Protein AF-A0A3E2JPJ4-F1 (afdb_monomer_lite)

Secondary structure (DSSP, 8-state):
-HHHHHHHHHHHHHHHH-TT--HHHHHHHHHHHHHHT-GGGHHHHHHHHHHHHHHHHHHHHHHHH--HHHHHHHHHHHHHHHHHHHHT-

Foldseek 3Di:
DLVLLVVLLVVLVVCLVVLVDPVLVVSLVVLVVVLVVCVVCNVLSVQLSVLSVQLNVLSVVCVVPVDPSNVVSSVSNNVSSVVSSVVVD

pLDDT: mean 89.9, std 7.74, range [65.0, 97.0]

Radius of gyration: 12.36 Å; chains: 1; bounding box: 28×24×34 Å

Structure (mmCIF, N/CA/C/O backbone):
data_AF-A0A3E2JPJ4-F1
#
_entry.id   AF-A0A3E2JPJ4-F1
#
loop_
_atom_site.group_PDB
_atom_site.id
_atom_site.type_symbol
_atom_site.label_atom_id
_atom_site.label_alt_id
_atom_site.label_comp_id
_atom_site.label_asym_id
_atom_site.label_entity_id
_atom_site.label_seq_id
_atom_site.pdbx_PDB_ins_code
_atom_site.Cartn_x
_atom_site.Cartn_y
_atom_site.Cartn_z
_atom_site.occupancy
_atom_site.B_iso_or_equiv
_atom_site.auth_seq_id
_atom_site.auth_comp_id
_atom_site.auth_asym_id
_atom_site.auth_atom_id
_atom_site.pdbx_PDB_model_num
ATOM 1 N N . MET A 1 1 ? -12.496 5.101 4.392 1.00 89.25 1 MET A N 1
ATOM 2 C CA . MET A 1 1 ? -11.348 4.208 4.687 1.00 89.25 1 MET A CA 1
ATOM 3 C C . MET A 1 1 ? -11.413 2.910 3.898 1.00 89.25 1 MET A C 1
ATOM 5 O O . MET A 1 1 ? -10.508 2.671 3.119 1.00 89.25 1 MET A O 1
ATOM 9 N N . LYS A 1 2 ? -12.474 2.100 4.038 1.00 90.75 2 LYS A N 1
ATOM 10 C CA . LYS A 1 2 ? -12.650 0.890 3.216 1.00 90.75 2 LYS A CA 1
ATOM 11 C C . LYS A 1 2 ? -12.580 1.193 1.713 1.00 90.75 2 LYS A C 1
ATOM 13 O O . LYS A 1 2 ? -11.819 0.549 1.011 1.00 90.75 2 LYS A O 1
ATOM 18 N N . GLU A 1 3 ? -13.267 2.246 1.268 1.00 93.50 3 GLU A N 1
ATOM 19 C CA . GLU A 1 3 ? -13.214 2.729 -0.123 1.00 93.50 3 GLU A CA 1
ATOM 20 C C . GLU A 1 3 ? -11.801 3.132 -0.567 1.00 93.50 3 GLU A C 1
ATOM 22 O O . GLU A 1 3 ? -11.383 2.765 -1.655 1.00 93.50 3 GLU A O 1
ATOM 27 N N . LEU A 1 4 ? -11.034 3.816 0.291 1.00 93.94 4 LEU A N 1
ATOM 28 C CA . LEU A 1 4 ? -9.648 4.200 -0.004 1.00 93.94 4 LEU A CA 1
ATOM 29 C C . LEU A 1 4 ? -8.746 2.971 -0.180 1.00 93.94 4 LEU A C 1
ATOM 31 O O . LEU A 1 4 ? -7.938 2.922 -1.098 1.00 93.94 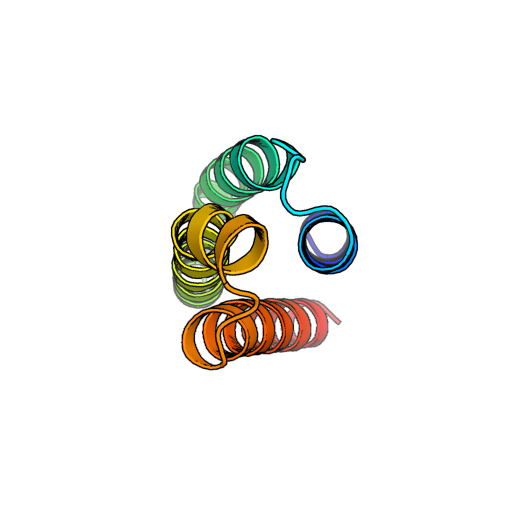4 LEU A O 1
ATOM 35 N N . LEU A 1 5 ? -8.894 1.966 0.686 1.00 95.19 5 LEU A N 1
ATOM 36 C CA . LEU A 1 5 ? -8.148 0.712 0.571 1.00 95.19 5 LEU A CA 1
ATOM 37 C C . LEU A 1 5 ? -8.561 -0.075 -0.679 1.00 95.19 5 LEU A C 1
ATOM 39 O O . LEU A 1 5 ? -7.723 -0.699 -1.318 1.00 95.19 5 LEU A O 1
ATOM 43 N N . GLN A 1 6 ? -9.838 -0.026 -1.049 1.00 95.44 6 GLN A N 1
ATOM 44 C CA . GLN A 1 6 ? -10.347 -0.683 -2.248 1.00 95.44 6 GLN A CA 1
ATOM 45 C C . GLN A 1 6 ? -9.819 -0.007 -3.519 1.00 95.44 6 GLN A C 1
ATOM 47 O O . GLN A 1 6 ? -9.297 -0.688 -4.395 1.00 95.44 6 GLN A O 1
ATOM 52 N N . GLN A 1 7 ? -9.800 1.325 -3.543 1.00 95.25 7 GLN A N 1
ATOM 53 C CA . GLN A 1 7 ? -9.145 2.098 -4.594 1.00 95.25 7 GLN A CA 1
ATOM 54 C C . GLN A 1 7 ? -7.638 1.799 -4.666 1.00 95.25 7 GLN A C 1
ATOM 56 O O . GLN A 1 7 ? -7.088 1.643 -5.754 1.00 95.25 7 GLN A O 1
ATOM 61 N N . ALA A 1 8 ? -6.963 1.681 -3.518 1.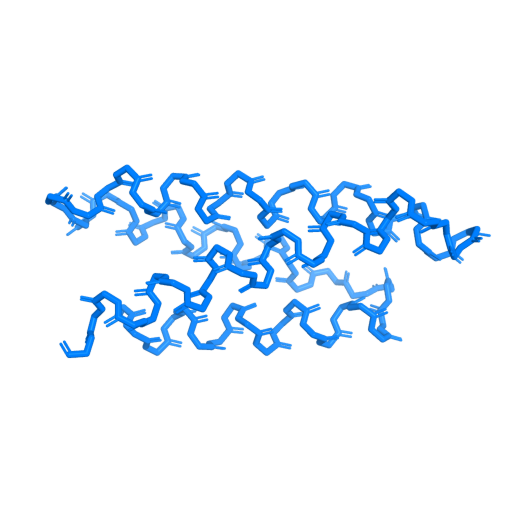00 94.94 8 ALA A N 1
ATOM 62 C CA . ALA A 1 8 ? -5.549 1.317 -3.462 1.00 94.94 8 ALA A CA 1
ATOM 63 C C . ALA A 1 8 ? -5.280 -0.065 -4.073 1.00 94.94 8 ALA A C 1
ATOM 65 O O . ALA A 1 8 ? -4.282 -0.252 -4.769 1.00 94.94 8 ALA A O 1
ATOM 66 N N . LYS A 1 9 ? -6.191 -1.017 -3.844 1.00 96.00 9 LYS A N 1
ATOM 67 C CA . LYS A 1 9 ? -6.152 -2.355 -4.436 1.00 96.00 9 LYS A CA 1
ATOM 68 C C . LYS A 1 9 ? -6.257 -2.292 -5.960 1.00 96.00 9 LYS A C 1
ATOM 70 O O . LYS A 1 9 ? -5.390 -2.827 -6.641 1.00 96.00 9 LYS A O 1
ATOM 75 N N . GLU A 1 10 ? -7.248 -1.568 -6.477 1.00 96.06 10 GLU A N 1
ATOM 76 C CA . GLU A 1 10 ? -7.461 -1.409 -7.921 1.00 96.06 10 GLU A CA 1
ATOM 77 C C . GLU A 1 10 ? -6.262 -0.737 -8.606 1.00 96.06 10 GLU A C 1
ATOM 79 O O . GLU A 1 10 ? -5.819 -1.183 -9.661 1.00 96.06 10 GLU A O 1
ATOM 84 N N . ILE A 1 11 ? -5.689 0.302 -7.986 1.00 95.00 11 ILE A N 1
ATOM 85 C CA . ILE A 1 11 ? -4.487 0.977 -8.497 1.00 95.00 11 ILE A CA 1
ATOM 86 C C . ILE A 1 11 ? -3.287 0.027 -8.509 1.00 95.00 11 ILE A C 1
ATOM 88 O O . ILE A 1 11 ? -2.503 0.045 -9.460 1.00 95.00 11 ILE A O 1
ATOM 92 N N . LEU A 1 12 ? -3.121 -0.794 -7.471 1.00 94.88 12 LEU A N 1
ATOM 93 C CA . LEU A 1 12 ? -2.034 -1.766 -7.391 1.00 94.88 12 LEU A CA 1
ATOM 94 C C . LEU A 1 12 ? -2.147 -2.831 -8.487 1.00 94.88 12 LEU A C 1
ATOM 96 O O . LEU A 1 12 ? -1.153 -3.105 -9.156 1.00 94.88 12 LEU A O 1
ATOM 100 N N . GLU A 1 13 ? -3.338 -3.399 -8.678 1.00 94.12 13 GLU A N 1
ATOM 101 C CA . GLU A 1 13 ? -3.615 -4.377 -9.736 1.00 94.12 13 GLU A CA 1
ATOM 102 C C . GLU A 1 13 ? -3.387 -3.754 -11.117 1.00 94.12 13 GLU A C 1
ATOM 104 O O . GLU A 1 13 ? -2.614 -4.281 -11.911 1.00 94.12 13 GLU A O 1
ATOM 109 N N . TYR A 1 14 ? -3.936 -2.562 -11.359 1.00 93.19 14 TYR A N 1
ATOM 110 C CA . TYR A 1 14 ? -3.710 -1.835 -12.606 1.00 93.19 14 TYR A CA 1
ATOM 111 C C . TYR A 1 14 ? -2.225 -1.559 -12.858 1.00 93.19 14 TYR A C 1
ATOM 113 O O . TYR A 1 14 ? -1.749 -1.707 -13.978 1.00 93.19 14 TYR A O 1
ATOM 121 N N . THR A 1 15 ? -1.467 -1.174 -11.831 1.00 91.69 15 THR A N 1
ATOM 122 C CA . THR A 1 15 ? -0.037 -0.870 -11.976 1.00 91.69 15 THR A CA 1
ATOM 123 C C . THR A 1 15 ? 0.803 -2.123 -12.218 1.00 91.69 15 THR A C 1
ATOM 125 O O . THR A 1 15 ? 1.849 -2.039 -12.857 1.00 91.69 15 THR A O 1
ATOM 128 N N . TYR A 1 16 ? 0.354 -3.285 -11.744 1.00 89.50 16 TYR A N 1
ATOM 129 C CA . TYR A 1 16 ? 0.996 -4.557 -12.059 1.00 89.50 16 TYR A CA 1
ATOM 130 C C . TYR A 1 16 ? 0.906 -4.871 -13.560 1.00 89.50 16 TYR A C 1
ATOM 132 O O . TYR A 1 16 ? 1.910 -5.230 -14.171 1.00 89.50 16 TYR A O 1
ATOM 140 N N . ASP A 1 17 ? -0.267 -4.662 -14.165 1.00 89.56 17 ASP A N 1
ATOM 141 C CA . ASP A 1 17 ? -0.476 -4.825 -15.611 1.00 89.56 17 ASP A CA 1
ATOM 142 C C . ASP A 1 17 ? 0.090 -3.651 -16.438 1.00 89.56 17 ASP A C 1
ATOM 144 O O . ASP A 1 17 ? 0.449 -3.808 -17.609 1.00 89.56 17 ASP A O 1
ATOM 148 N N . HIS A 1 18 ? 0.198 -2.466 -15.831 1.00 89.19 18 HIS A N 1
ATOM 149 C CA . HIS A 1 18 ? 0.648 -1.222 -16.457 1.00 89.19 18 HIS A CA 1
ATOM 150 C C . HIS A 1 18 ? 1.744 -0.527 -15.628 1.00 89.19 18 HIS A C 1
ATOM 152 O O . HIS A 1 18 ? 1.514 0.545 -15.051 1.00 89.19 18 HIS A O 1
ATOM 158 N N . PRO A 1 19 ? 2.975 -1.070 -15.608 1.00 84.88 19 PRO A N 1
ATOM 159 C CA . PRO A 1 19 ? 4.059 -0.578 -14.759 1.00 84.88 19 PRO A CA 1
ATOM 160 C C . PRO A 1 19 ? 4.602 0.800 -15.163 1.00 84.88 19 PRO A C 1
ATOM 162 O O . PRO A 1 19 ? 5.440 1.354 -14.461 1.00 84.88 19 PRO A O 1
ATOM 165 N N . SER A 1 20 ? 4.098 1.429 -16.224 1.00 83.38 20 SER A N 1
ATOM 166 C CA . SER A 1 20 ? 4.393 2.834 -16.541 1.00 83.38 20 SER A CA 1
ATOM 167 C C . SER A 1 20 ? 3.464 3.843 -15.835 1.00 83.38 20 SER A C 1
ATOM 169 O O . SER A 1 20 ? 3.645 5.051 -16.000 1.00 83.38 20 SER A O 1
ATOM 171 N N . SER A 1 21 ? 2.454 3.387 -15.081 1.00 85.38 21 SER A N 1
ATOM 172 C CA . SER A 1 21 ? 1.543 4.269 -14.333 1.00 85.38 21 SER A CA 1
ATOM 173 C C . SER A 1 21 ? 2.258 5.009 -13.190 1.00 85.38 21 SER A C 1
ATOM 175 O O . SER A 1 21 ? 3.179 4.490 -12.579 1.00 85.38 21 SER A O 1
ATOM 177 N N . ASN A 1 22 ? 1.825 6.220 -12.838 1.00 83.69 22 ASN A N 1
ATOM 178 C CA . ASN A 1 22 ? 2.308 6.921 -11.636 1.00 83.69 22 ASN A CA 1
ATOM 179 C C . ASN A 1 22 ? 1.266 6.935 -10.503 1.00 83.69 22 ASN A C 1
ATOM 181 O O . ASN A 1 22 ? 1.412 7.674 -9.528 1.00 83.69 22 ASN A O 1
ATOM 185 N N . ASP A 1 23 ? 0.208 6.131 -10.618 1.00 89.25 23 ASP A N 1
ATOM 186 C CA . ASP A 1 23 ? -0.950 6.198 -9.724 1.00 89.25 23 ASP A CA 1
ATOM 187 C C . ASP A 1 23 ? -0.646 5.670 -8.312 1.00 89.25 23 ASP A C 1
ATOM 189 O O . ASP A 1 23 ? -1.212 6.170 -7.337 1.00 89.25 23 ASP A O 1
ATOM 193 N N . LEU A 1 24 ? 0.320 4.748 -8.166 1.00 90.88 24 LEU A N 1
ATOM 194 C CA . LEU A 1 24 ? 0.780 4.273 -6.853 1.00 90.88 24 LEU A CA 1
ATOM 195 C C . LEU A 1 24 ? 1.320 5.404 -5.970 1.00 90.88 24 LEU A C 1
ATOM 197 O O . LEU A 1 24 ? 1.106 5.377 -4.762 1.00 90.88 24 LEU A O 1
ATOM 201 N N . ALA A 1 25 ? 1.973 6.418 -6.551 1.00 92.06 25 ALA A N 1
ATOM 202 C CA . ALA A 1 25 ? 2.495 7.550 -5.783 1.00 92.06 25 ALA A CA 1
ATOM 203 C C . ALA A 1 25 ? 1.361 8.323 -5.093 1.00 92.06 25 ALA A C 1
ATOM 205 O O . ALA A 1 25 ? 1.397 8.534 -3.884 1.00 92.06 25 ALA A O 1
ATOM 206 N N . ARG A 1 26 ? 0.309 8.649 -5.853 1.00 91.62 26 ARG A N 1
ATOM 207 C CA . ARG A 1 26 ? -0.879 9.341 -5.333 1.00 91.62 26 ARG A CA 1
ATOM 208 C C . ARG A 1 26 ? -1.630 8.494 -4.313 1.00 91.62 26 ARG A C 1
ATOM 210 O O . ARG A 1 26 ? -2.153 9.016 -3.333 1.00 91.62 26 ARG A O 1
ATOM 217 N N . CYS A 1 27 ? -1.676 7.183 -4.538 1.00 93.62 27 CYS A N 1
ATOM 218 C CA . CYS A 1 27 ? -2.275 6.254 -3.594 1.00 93.62 27 CYS A CA 1
ATOM 219 C C . CYS A 1 27 ? -1.542 6.258 -2.244 1.00 93.62 27 CYS A C 1
ATOM 221 O O . CYS A 1 27 ? -2.191 6.243 -1.200 1.00 93.62 27 CYS A O 1
ATOM 223 N N . ILE A 1 28 ? -0.206 6.283 -2.255 1.00 95.31 28 ILE A N 1
ATOM 224 C CA . ILE A 1 28 ? 0.609 6.335 -1.035 1.00 95.31 28 ILE A CA 1
ATOM 225 C C . ILE A 1 28 ? 0.337 7.630 -0.264 1.00 95.31 28 ILE A C 1
ATOM 227 O O . ILE A 1 28 ? 0.125 7.568 0.944 1.00 95.31 28 ILE A O 1
ATOM 231 N N . GLU A 1 29 ? 0.273 8.776 -0.948 1.00 95.31 29 GLU A N 1
ATOM 232 C CA . GLU A 1 29 ? -0.049 10.065 -0.315 1.00 95.31 29 GLU A CA 1
ATOM 233 C C . GLU A 1 29 ? -1.422 10.030 0.377 1.00 95.31 29 GLU A C 1
ATOM 235 O O . GLU A 1 29 ? -1.530 10.342 1.563 1.00 95.31 29 GLU A O 1
ATOM 240 N N . ALA A 1 30 ? -2.455 9.535 -0.310 1.00 94.56 30 ALA A N 1
ATOM 241 C CA . ALA A 1 30 ? -3.795 9.432 0.267 1.00 94.56 30 ALA A CA 1
ATOM 242 C C . ALA A 1 30 ? -3.856 8.479 1.479 1.00 94.56 30 ALA A C 1
ATOM 244 O O . ALA A 1 30 ? -4.590 8.728 2.440 1.00 94.56 30 ALA A O 1
ATOM 245 N N . LEU A 1 31 ? -3.085 7.385 1.464 1.00 94.56 31 LEU A N 1
ATOM 246 C CA . LEU A 1 31 ? -2.974 6.462 2.597 1.00 94.56 31 LEU A CA 1
ATOM 247 C C . LEU A 1 31 ? -2.220 7.088 3.783 1.00 94.56 31 LEU A C 1
ATOM 249 O O . LEU A 1 31 ? -2.605 6.850 4.930 1.00 94.56 31 LEU A O 1
ATOM 253 N N . GLU A 1 32 ? -1.185 7.894 3.528 1.00 95.31 32 GLU A N 1
ATOM 254 C CA . GLU A 1 32 ? -0.449 8.647 4.553 1.00 95.31 32 GLU A CA 1
ATOM 255 C C . GLU A 1 32 ? -1.351 9.668 5.259 1.00 95.31 32 GLU A C 1
ATOM 257 O O . GLU A 1 32 ? -1.359 9.713 6.490 1.00 95.31 32 GLU A O 1
ATOM 262 N N . GLU A 1 33 ? -2.174 10.412 4.514 1.00 94.25 33 GLU A N 1
ATOM 263 C CA . GLU A 1 33 ? -3.173 11.324 5.092 1.00 94.25 33 GLU A CA 1
ATOM 264 C C . GLU A 1 33 ? -4.202 10.557 5.939 1.00 94.25 33 GLU A C 1
ATOM 266 O O . GLU A 1 33 ? -4.526 10.917 7.075 1.00 94.25 33 GLU A O 1
ATOM 271 N N . ALA A 1 34 ? -4.696 9.433 5.418 1.00 91.50 34 ALA A N 1
ATOM 272 C CA . ALA A 1 34 ? -5.692 8.622 6.105 1.00 91.50 34 ALA A CA 1
ATOM 273 C C . ALA A 1 34 ? -5.143 7.973 7.392 1.00 91.50 34 ALA A C 1
ATOM 275 O O . ALA A 1 34 ? -5.877 7.834 8.378 1.00 91.50 34 ALA A O 1
ATOM 276 N N . LYS A 1 35 ? -3.850 7.622 7.422 1.00 93.56 35 LYS A N 1
ATOM 277 C CA . LYS A 1 35 ? -3.147 7.067 8.592 1.00 93.56 35 LYS A CA 1
ATOM 278 C C . LYS A 1 35 ? -3.229 7.987 9.812 1.00 93.56 35 LYS A C 1
ATOM 280 O O . LYS A 1 35 ? -3.353 7.480 10.929 1.00 93.56 35 LYS A O 1
ATOM 285 N N . GLU A 1 36 ? -3.209 9.309 9.634 1.00 90.25 36 GLU A N 1
ATOM 286 C CA . GLU A 1 36 ? -3.282 10.267 10.751 1.00 90.25 36 GLU A CA 1
ATOM 287 C C . GLU A 1 36 ? -4.599 10.165 11.536 1.00 90.25 36 GLU A C 1
ATOM 289 O O . GLU A 1 36 ? -4.639 10.416 12.740 1.00 90.25 36 GLU A O 1
ATOM 294 N N . THR A 1 37 ? -5.667 9.709 10.878 1.00 88.38 37 THR A N 1
ATOM 295 C CA . THR A 1 37 ? -7.010 9.574 11.467 1.00 88.38 37 THR A CA 1
ATOM 296 C C . THR A 1 37 ? -7.382 8.127 11.816 1.00 88.38 37 THR A C 1
ATOM 298 O O . THR A 1 37 ? -8.485 7.858 12.291 1.00 88.38 37 THR A O 1
ATOM 301 N N . ALA A 1 38 ? -6.463 7.174 11.627 1.00 86.56 38 ALA A N 1
ATOM 302 C CA . ALA A 1 38 ? -6.740 5.740 11.716 1.00 86.56 38 ALA A CA 1
ATOM 303 C C . ALA A 1 38 ? -6.864 5.170 13.141 1.00 86.56 38 ALA A C 1
ATOM 305 O O . ALA A 1 38 ? -7.299 4.026 13.309 1.00 86.56 38 ALA A O 1
ATOM 306 N N . GLY A 1 39 ? -6.477 5.930 14.170 1.00 90.31 39 GLY A N 1
ATOM 307 C CA . GLY A 1 39 ? -6.563 5.507 15.571 1.00 90.31 39 GLY A CA 1
ATOM 308 C C . GLY A 1 39 ? -5.860 4.168 15.829 1.00 90.31 39 GLY A C 1
ATOM 309 O O . GLY A 1 39 ? -4.682 4.003 15.523 1.00 90.31 39 GLY A O 1
ATOM 310 N N . THR A 1 40 ? -6.592 3.1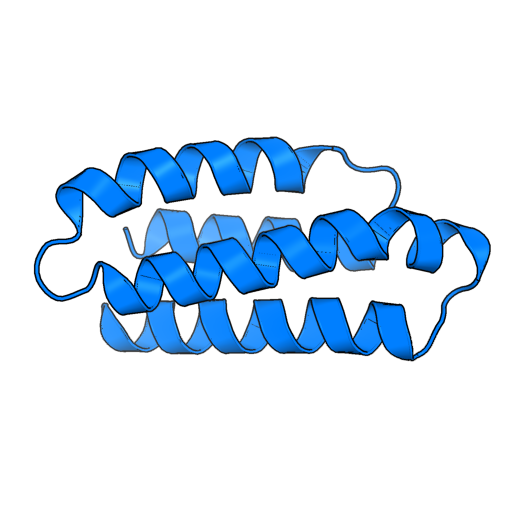86 16.363 1.00 90.38 40 THR A N 1
ATOM 311 C CA . THR A 1 40 ? -6.067 1.841 16.681 1.00 90.38 40 THR A CA 1
ATOM 312 C C . THR A 1 40 ? -5.616 1.042 15.458 1.00 90.38 40 THR A C 1
ATOM 314 O O . THR A 1 40 ? -4.895 0.061 15.603 1.00 90.38 40 THR A O 1
ATOM 317 N N . LYS A 1 41 ? -6.012 1.457 14.250 1.00 91.25 41 LYS A N 1
ATOM 318 C CA . LYS A 1 41 ? -5.660 0.804 12.983 1.00 91.25 41 LYS A CA 1
ATOM 319 C C . LYS A 1 41 ? -4.454 1.440 12.285 1.00 91.25 41 LYS A C 1
ATOM 321 O O . LYS A 1 41 ? -4.132 1.058 11.163 1.00 91.25 41 LYS A O 1
ATOM 326 N N . LYS A 1 42 ? -3.775 2.388 12.942 1.00 93.75 42 LYS A N 1
ATOM 327 C CA . LYS A 1 42 ? -2.596 3.079 12.406 1.00 93.75 42 LYS A CA 1
ATOM 328 C C . LYS A 1 42 ? -1.492 2.111 11.970 1.00 93.75 42 LYS A C 1
ATOM 330 O O . LYS A 1 42 ? -1.044 2.210 10.837 1.00 93.75 42 LYS A O 1
ATOM 335 N N . GLU A 1 43 ? -1.129 1.146 12.814 1.00 93.88 43 GLU A N 1
ATOM 336 C CA . GLU A 1 43 ? -0.065 0.170 12.513 1.00 93.88 43 GLU A CA 1
ATOM 337 C C . GLU A 1 43 ? -0.396 -0.683 11.274 1.00 93.88 43 GLU A C 1
ATOM 339 O O . GLU A 1 43 ? 0.457 -0.965 10.435 1.00 93.88 43 GLU A O 1
ATOM 344 N N . MET A 1 44 ? -1.670 -1.044 11.105 1.00 93.88 44 MET A N 1
ATOM 345 C CA . MET A 1 44 ? -2.135 -1.764 9.921 1.00 93.88 44 MET A CA 1
ATOM 346 C C . MET A 1 44 ? -2.004 -0.909 8.653 1.00 93.88 44 MET A C 1
ATOM 348 O O . MET A 1 44 ? -1.547 -1.409 7.629 1.00 93.88 44 MET A O 1
ATOM 352 N N . LEU A 1 45 ? -2.355 0.379 8.720 1.00 95.19 45 LEU A N 1
ATOM 353 C CA . LEU A 1 45 ? -2.161 1.313 7.608 1.00 95.19 45 LEU A CA 1
ATOM 354 C C . LEU A 1 45 ? -0.679 1.565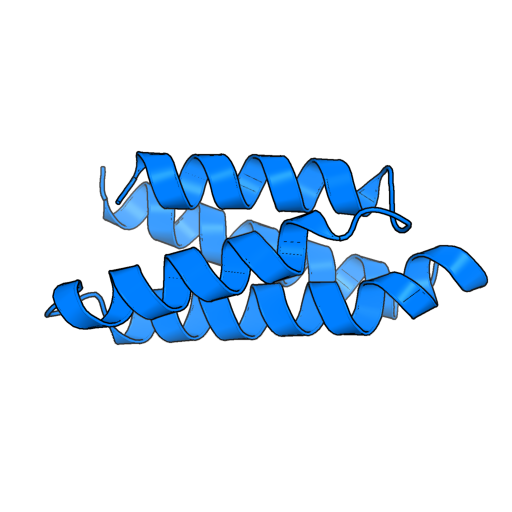 7.312 1.00 95.19 45 LEU A C 1
ATOM 356 O O . LEU A 1 45 ? -0.308 1.620 6.145 1.00 95.19 45 LEU A O 1
ATOM 360 N N . GLU A 1 46 ? 0.184 1.635 8.327 1.00 95.62 46 GLU A N 1
ATOM 361 C CA . GLU A 1 46 ? 1.641 1.721 8.1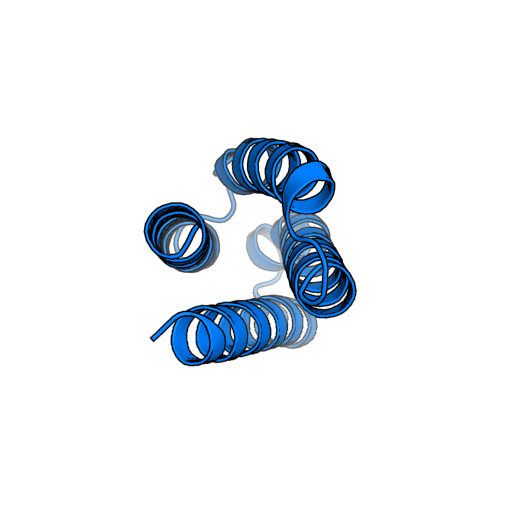45 1.00 95.62 46 GLU A CA 1
ATOM 362 C C . GLU A 1 46 ? 2.189 0.500 7.396 1.00 95.62 46 GLU A C 1
ATOM 364 O O . GLU A 1 46 ? 3.014 0.649 6.493 1.00 95.62 46 GLU A O 1
ATOM 369 N N . ASN A 1 47 ? 1.683 -0.698 7.706 1.00 95.62 47 ASN A N 1
ATOM 370 C CA . ASN A 1 47 ? 2.032 -1.912 6.970 1.00 95.62 47 ASN A CA 1
ATOM 371 C C . ASN A 1 47 ? 1.562 -1.851 5.510 1.00 95.62 47 ASN A C 1
ATOM 373 O O . ASN A 1 47 ? 2.348 -2.157 4.614 1.00 95.62 47 ASN A O 1
ATOM 377 N N . VAL A 1 48 ? 0.329 -1.398 5.258 1.00 96.50 48 VAL A N 1
ATOM 378 C CA . VAL A 1 48 ? -0.185 -1.190 3.893 1.00 96.50 48 VAL A CA 1
ATOM 379 C C . VAL A 1 48 ? 0.702 -0.213 3.123 1.00 96.50 48 VAL A C 1
ATOM 381 O O . VAL A 1 48 ? 1.198 -0.557 2.054 1.00 96.50 48 VAL A O 1
ATOM 384 N N . ILE A 1 49 ? 0.965 0.973 3.677 1.00 96.75 49 ILE A N 1
ATOM 385 C CA . ILE A 1 49 ? 1.792 2.005 3.038 1.00 96.75 49 ILE A CA 1
ATOM 386 C C . ILE A 1 49 ? 3.187 1.469 2.722 1.00 96.75 49 ILE A C 1
ATOM 388 O O . ILE A 1 49 ? 3.690 1.665 1.613 1.00 96.75 49 ILE A O 1
ATOM 392 N N . ARG A 1 50 ? 3.805 0.753 3.668 1.00 97.00 50 ARG A N 1
ATOM 393 C CA . ARG A 1 50 ? 5.128 0.157 3.474 1.00 97.00 50 ARG A CA 1
ATOM 394 C C . ARG A 1 50 ? 5.125 -0.828 2.309 1.00 97.00 50 ARG A C 1
ATOM 396 O O . ARG A 1 50 ? 6.021 -0.762 1.469 1.00 97.00 50 ARG A O 1
ATOM 403 N N . SER A 1 51 ? 4.141 -1.720 2.240 1.00 96.56 51 SER A N 1
ATOM 404 C CA . SER A 1 51 ? 4.056 -2.705 1.160 1.00 96.56 51 SER A CA 1
ATOM 405 C C . SER A 1 51 ? 3.751 -2.058 -0.194 1.00 96.56 51 SER A C 1
ATOM 407 O O . SER A 1 51 ? 4.390 -2.402 -1.184 1.00 96.56 51 SER A O 1
ATOM 409 N N . VAL A 1 52 ? 2.854 -1.068 -0.250 1.00 95.44 52 VAL A N 1
ATOM 410 C CA . VAL A 1 52 ? 2.549 -0.318 -1.485 1.00 95.44 52 VAL A CA 1
ATOM 411 C C . VAL A 1 52 ? 3.774 0.471 -1.968 1.00 95.44 52 VAL A C 1
ATOM 413 O O . VAL A 1 52 ? 4.089 0.459 -3.155 1.00 95.44 52 VAL A O 1
ATOM 416 N N . THR A 1 53 ? 4.540 1.071 -1.054 1.00 95.38 53 THR A N 1
ATOM 417 C CA . THR A 1 53 ? 5.819 1.733 -1.372 1.00 95.38 53 THR A CA 1
ATOM 418 C C . THR A 1 53 ? 6.845 0.749 -1.933 1.00 95.38 53 THR A C 1
ATOM 420 O O . THR A 1 53 ? 7.583 1.066 -2.864 1.00 95.38 53 THR A O 1
ATOM 423 N N . GLN A 1 54 ? 6.913 -0.472 -1.398 1.00 93.88 54 GLN A N 1
ATOM 424 C CA . GLN A 1 54 ? 7.788 -1.509 -1.949 1.00 93.88 54 GLN A CA 1
ATOM 425 C C . GLN A 1 54 ? 7.369 -1.909 -3.367 1.00 93.88 54 GLN A C 1
ATOM 427 O O . GLN A 1 54 ? 8.234 -2.012 -4.233 1.00 93.88 54 GLN A O 1
ATOM 432 N N . ALA A 1 55 ? 6.067 -2.067 -3.623 1.00 93.38 55 ALA A N 1
ATOM 433 C CA . ALA A 1 55 ? 5.553 -2.341 -4.963 1.00 93.38 55 ALA A CA 1
ATOM 434 C C . ALA A 1 55 ? 5.877 -1.203 -5.947 1.00 93.38 55 ALA A C 1
ATOM 436 O O . ALA A 1 55 ? 6.358 -1.471 -7.043 1.00 93.38 55 ALA A O 1
ATOM 437 N N . GLN A 1 56 ? 5.728 0.061 -5.533 1.00 92.44 56 GLN A N 1
ATOM 438 C CA . GLN A 1 56 ? 6.114 1.227 -6.337 1.00 92.44 56 GLN A CA 1
ATOM 439 C C . GLN A 1 56 ? 7.610 1.221 -6.691 1.00 92.44 56 GLN A C 1
ATOM 441 O O . GLN A 1 56 ? 7.986 1.498 -7.826 1.00 92.44 56 GLN A O 1
ATOM 446 N N . ASN A 1 57 ? 8.488 0.898 -5.740 1.00 90.38 57 ASN A N 1
ATOM 447 C CA . ASN A 1 57 ? 9.924 0.823 -6.023 1.00 90.38 57 ASN A CA 1
ATOM 448 C C . ASN A 1 57 ? 10.253 -0.321 -6.995 1.00 90.38 57 ASN A C 1
ATOM 450 O O . ASN A 1 57 ? 11.059 -0.144 -7.908 1.00 90.38 57 ASN A O 1
ATOM 454 N N . ALA A 1 58 ? 9.584 -1.463 -6.830 1.00 89.12 58 ALA A N 1
ATOM 455 C CA . ALA A 1 58 ? 9.754 -2.638 -7.677 1.00 89.12 58 ALA A CA 1
ATOM 456 C C . ALA A 1 58 ? 9.083 -2.505 -9.058 1.00 89.12 58 ALA A C 1
ATOM 458 O O . ALA A 1 58 ? 9.357 -3.294 -9.961 1.00 89.12 58 ALA A O 1
ATOM 459 N N . GLN A 1 59 ? 8.223 -1.504 -9.245 1.00 86.06 59 GLN A N 1
ATOM 460 C CA . GLN A 1 59 ? 7.502 -1.234 -10.486 1.00 86.06 59 GLN A CA 1
ATOM 461 C C . GLN A 1 59 ? 8.442 -1.025 -11.680 1.00 86.06 59 GLN A C 1
ATOM 463 O O . GLN A 1 59 ? 8.201 -1.567 -12.755 1.00 86.06 59 GLN A O 1
ATOM 468 N N . ARG A 1 60 ? 9.546 -0.285 -11.493 1.00 77.62 60 ARG A N 1
ATOM 469 C CA . ARG A 1 60 ? 10.548 -0.105 -12.560 1.00 77.62 60 ARG A CA 1
ATOM 470 C C . ARG A 1 60 ? 11.228 -1.418 -12.934 1.00 77.62 60 ARG A C 1
ATOM 472 O O . ARG A 1 60 ? 11.535 -1.635 -14.098 1.00 77.62 60 ARG A O 1
ATOM 479 N N . GLU A 1 61 ? 11.482 -2.281 -11.956 1.00 79.31 61 GLU A N 1
ATOM 480 C CA . GLU A 1 61 ? 12.099 -3.589 -12.195 1.00 79.31 61 GLU A CA 1
ATOM 481 C C . GLU A 1 61 ? 11.123 -4.540 -12.907 1.00 79.31 61 GLU A C 1
ATOM 483 O O . GLU A 1 61 ? 11.543 -5.323 -13.761 1.00 79.31 61 GLU A O 1
ATOM 488 N N . LEU A 1 62 ? 9.819 -4.407 -12.630 1.00 76.81 62 LEU A N 1
ATOM 489 C CA . LEU A 1 62 ? 8.757 -5.125 -13.333 1.00 76.81 62 LEU A CA 1
ATOM 490 C C . LEU A 1 62 ? 8.689 -4.722 -14.817 1.00 76.81 62 LEU A C 1
ATOM 492 O O . LEU A 1 62 ? 8.659 -5.606 -15.667 1.00 76.81 62 LEU A O 1
ATOM 496 N N . ASP A 1 63 ? 8.737 -3.420 -15.122 1.00 74.25 63 ASP A N 1
ATOM 497 C CA . ASP A 1 63 ? 8.735 -2.881 -16.498 1.00 74.25 63 ASP A CA 1
ATOM 498 C C . ASP A 1 63 ? 9.938 -3.370 -17.325 1.00 74.25 63 ASP A C 1
ATOM 500 O O . ASP A 1 63 ? 9.811 -3.700 -18.502 1.00 74.25 63 ASP A O 1
ATOM 504 N N . ILE A 1 64 ? 11.115 -3.451 -16.695 1.00 72.00 64 ILE A N 1
ATOM 505 C CA . ILE A 1 64 ? 12.374 -3.772 -17.379 1.00 72.00 64 ILE A CA 1
ATOM 506 C C . ILE A 1 64 ? 12.586 -5.284 -17.527 1.00 72.00 64 ILE A C 1
ATOM 508 O O . ILE A 1 64 ? 13.079 -5.732 -18.562 1.00 72.00 64 ILE A O 1
ATOM 512 N N . SER A 1 65 ? 12.284 -6.068 -16.487 1.00 70.00 65 SER A N 1
ATOM 513 C CA . SER A 1 65 ? 12.723 -7.468 -16.391 1.00 70.00 65 SER A CA 1
ATOM 514 C C . SER A 1 65 ? 11.601 -8.471 -16.123 1.00 70.00 65 SER A C 1
ATOM 516 O O . SER A 1 65 ? 11.859 -9.673 -16.221 1.00 70.00 65 SER A O 1
ATOM 518 N N . GLY A 1 66 ? 10.392 -8.030 -15.753 1.00 65.00 66 GLY A N 1
ATOM 519 C CA . GLY A 1 66 ? 9.321 -8.935 -15.318 1.00 65.00 66 GLY A CA 1
ATOM 520 C C . GLY A 1 66 ? 9.732 -9.831 -14.140 1.00 65.00 66 GLY A C 1
ATOM 521 O O . GLY A 1 66 ? 9.299 -10.980 -14.062 1.00 65.00 66 GLY A O 1
ATOM 522 N N . ASP A 1 67 ? 10.628 -9.349 -13.270 1.00 73.44 67 ASP A N 1
ATOM 523 C CA . ASP A 1 67 ? 11.320 -10.184 -12.286 1.00 73.44 67 ASP A CA 1
ATOM 524 C C . ASP A 1 67 ? 10.366 -10.744 -11.208 1.00 73.44 67 ASP A C 1
ATOM 526 O O . ASP A 1 67 ? 9.367 -10.136 -10.798 1.00 73.44 67 ASP A O 1
ATOM 530 N N . VAL A 1 68 ? 10.698 -11.935 -10.709 1.00 69.38 68 VAL A N 1
ATOM 531 C CA . VAL A 1 68 ? 9.986 -12.641 -9.635 1.00 69.38 68 VAL A CA 1
ATOM 532 C C . VAL A 1 68 ? 9.994 -11.815 -8.349 1.00 69.38 68 VAL A C 1
ATOM 534 O O . VAL A 1 68 ? 8.999 -11.799 -7.618 1.00 69.38 68 VAL A O 1
ATOM 537 N N . ALA A 1 69 ? 11.089 -11.097 -8.080 1.00 72.12 69 ALA A N 1
ATOM 538 C CA . ALA A 1 69 ? 11.184 -10.186 -6.942 1.00 72.12 69 ALA A CA 1
ATOM 539 C C . ALA A 1 69 ? 10.140 -9.063 -7.032 1.00 72.12 69 ALA A C 1
ATOM 541 O O . ALA A 1 69 ? 9.457 -8.772 -6.045 1.00 72.12 69 ALA A O 1
ATOM 542 N N . SER A 1 70 ? 9.940 -8.509 -8.230 1.00 76.69 70 SER A N 1
ATOM 543 C CA . SER A 1 70 ? 8.935 -7.482 -8.487 1.00 76.69 70 SER A CA 1
ATOM 544 C C . SER A 1 70 ? 7.527 -8.026 -8.270 1.00 76.69 70 SER A C 1
ATOM 546 O O . SER A 1 70 ? 6.756 -7.456 -7.503 1.00 76.69 70 SER A O 1
ATOM 548 N N . SER A 1 71 ? 7.220 -9.204 -8.819 1.00 82.75 71 SER A N 1
ATOM 549 C CA . SER A 1 71 ? 5.923 -9.865 -8.598 1.00 82.75 71 SER A CA 1
ATOM 550 C C . SER A 1 71 ? 5.648 -10.177 -7.118 1.00 82.75 71 SER A C 1
ATOM 552 O O . SER A 1 71 ? 4.512 -10.069 -6.654 1.00 82.75 71 SER A O 1
ATOM 554 N N . SER A 1 72 ? 6.685 -10.505 -6.341 1.00 88.50 72 SER A N 1
ATOM 555 C CA . SER A 1 72 ? 6.566 -10.720 -4.894 1.00 88.50 72 SER A CA 1
ATOM 556 C C . SER A 1 72 ? 6.173 -9.443 -4.142 1.00 88.50 72 SER A C 1
ATOM 558 O O . SER A 1 72 ? 5.326 -9.503 -3.248 1.00 88.50 72 SER A O 1
ATOM 560 N N . ALA A 1 73 ? 6.729 -8.284 -4.513 1.00 92.62 73 ALA A N 1
ATOM 561 C CA . ALA A 1 73 ? 6.404 -7.004 -3.879 1.00 92.62 73 ALA A CA 1
ATOM 562 C C . ALA A 1 73 ? 4.932 -6.613 -4.096 1.00 92.62 73 ALA A C 1
ATOM 564 O O . ALA A 1 73 ? 4.236 -6.266 -3.139 1.00 92.62 73 ALA A O 1
ATOM 565 N N . PHE A 1 74 ? 4.427 -6.758 -5.325 1.00 93.38 74 PHE A N 1
ATOM 566 C CA . PHE A 1 74 ? 3.011 -6.534 -5.633 1.00 93.38 74 PHE A CA 1
ATOM 567 C C . PHE A 1 74 ? 2.102 -7.520 -4.888 1.00 93.38 74 PHE A C 1
ATOM 569 O O . PHE A 1 74 ? 1.110 -7.112 -4.286 1.00 93.38 74 PHE A O 1
ATOM 576 N N . GLY A 1 75 ? 2.470 -8.804 -4.825 1.00 94.06 75 GLY A N 1
ATOM 577 C CA . GLY A 1 75 ? 1.711 -9.804 -4.068 1.00 94.06 75 GLY A CA 1
ATOM 578 C C . GLY A 1 75 ? 1.647 -9.518 -2.561 1.00 94.06 75 GLY A C 1
ATOM 579 O O . GLY A 1 75 ? 0.614 -9.748 -1.929 1.00 94.06 75 GLY A O 1
ATOM 580 N N . GLN A 1 76 ? 2.724 -8.993 -1.970 1.00 95.25 76 GLN A N 1
ATOM 581 C CA . GLN A 1 76 ? 2.735 -8.570 -0.566 1.00 95.25 76 GLN A CA 1
ATOM 582 C C . GLN A 1 76 ? 1.838 -7.352 -0.333 1.00 95.25 76 GLN A C 1
ATOM 584 O O . GLN A 1 76 ? 1.051 -7.356 0.615 1.00 95.25 76 GLN A O 1
ATOM 589 N N . ALA A 1 77 ? 1.905 -6.349 -1.213 1.00 96.38 77 ALA A N 1
ATOM 590 C CA . ALA A 1 77 ? 1.032 -5.179 -1.155 1.00 96.38 77 ALA A CA 1
ATOM 591 C C . ALA A 1 77 ? -0.448 -5.557 -1.277 1.00 96.38 77 ALA A C 1
ATOM 593 O O . ALA A 1 77 ? -1.255 -5.104 -0.467 1.00 96.38 77 ALA A O 1
ATOM 594 N N . TYR A 1 78 ? -0.789 -6.459 -2.201 1.00 96.50 78 TYR A N 1
ATOM 595 C CA . TYR A 1 78 ? -2.158 -6.935 -2.382 1.00 96.50 78 TYR A CA 1
ATOM 596 C C . TYR A 1 78 ? -2.698 -7.563 -1.095 1.00 96.50 78 TYR A C 1
ATOM 598 O O . TYR A 1 78 ? -3.767 -7.188 -0.625 1.00 96.50 78 TYR A O 1
ATOM 606 N N . ARG A 1 79 ? -1.936 -8.476 -0.476 1.00 96.25 79 ARG A N 1
ATOM 607 C CA . ARG A 1 79 ? -2.350 -9.146 0.768 1.00 96.25 79 ARG A CA 1
ATOM 608 C C . ARG A 1 79 ? -2.506 -8.173 1.933 1.00 96.25 79 ARG A C 1
ATOM 610 O O . ARG A 1 79 ? -3.457 -8.303 2.695 1.00 96.25 79 ARG A O 1
ATOM 617 N N . ALA A 1 80 ? -1.595 -7.209 2.067 1.00 96.44 80 ALA A N 1
ATOM 618 C CA . ALA A 1 80 ? -1.680 -6.198 3.118 1.00 96.44 80 ALA A CA 1
ATOM 619 C C . ALA A 1 80 ? -2.948 -5.341 2.969 1.00 96.44 80 ALA A C 1
ATOM 621 O O . ALA A 1 80 ? -3.645 -5.092 3.954 1.00 96.44 80 ALA A O 1
ATOM 622 N N . ILE A 1 81 ? -3.267 -4.924 1.739 1.00 96.06 81 ILE A N 1
ATOM 623 C CA . ILE A 1 81 ? -4.479 -4.156 1.437 1.00 96.06 81 ILE A CA 1
ATOM 624 C C . ILE A 1 81 ? -5.733 -4.995 1.699 1.00 96.06 81 ILE A C 1
ATOM 626 O O . ILE A 1 81 ? -6.656 -4.512 2.349 1.00 96.06 81 ILE A O 1
ATOM 630 N N . ASP A 1 82 ? -5.759 -6.248 1.245 1.00 96.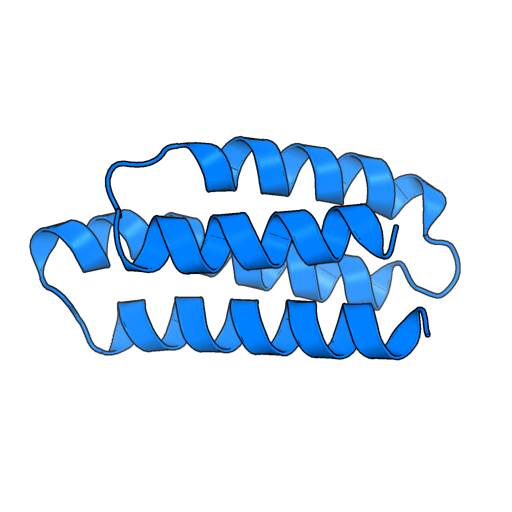06 82 ASP A N 1
ATOM 631 C CA . ASP A 1 82 ? -6.904 -7.149 1.413 1.00 96.06 82 ASP A CA 1
ATOM 632 C C . ASP A 1 82 ? -7.213 -7.385 2.900 1.00 96.06 82 ASP A C 1
ATOM 634 O O . ASP A 1 82 ? -8.330 -7.131 3.352 1.00 96.06 82 ASP A O 1
ATOM 638 N N . GLN A 1 83 ? -6.187 -7.699 3.698 1.00 94.50 83 GLN A N 1
ATOM 639 C CA . GLN A 1 83 ? -6.312 -7.841 5.151 1.00 94.50 83 GLN A CA 1
ATOM 640 C C . GLN A 1 83 ? -6.807 -6.545 5.816 1.00 94.50 83 GLN A C 1
ATOM 642 O O . GLN A 1 83 ? -7.608 -6.578 6.758 1.00 94.50 83 GLN A O 1
ATOM 647 N N . ALA A 1 84 ? -6.350 -5.383 5.339 1.00 93.81 84 ALA A N 1
ATOM 648 C CA . ALA A 1 84 ? -6.829 -4.107 5.847 1.00 93.81 84 ALA A CA 1
ATOM 649 C C . ALA A 1 84 ? -8.313 -3.893 5.523 1.00 93.81 84 ALA A C 1
ATOM 651 O O . ALA A 1 84 ? -9.070 -3.498 6.410 1.00 93.81 84 ALA A O 1
ATOM 652 N N . ILE A 1 85 ? -8.758 -4.200 4.300 1.00 94.50 85 ILE A N 1
ATOM 653 C CA . ILE A 1 85 ? -10.172 -4.125 3.892 1.00 94.50 85 ILE A CA 1
ATOM 654 C C . ILE A 1 85 ? -11.039 -5.026 4.777 1.00 94.50 85 ILE A C 1
ATOM 656 O O . ILE A 1 85 ? -12.083 -4.581 5.266 1.00 94.50 85 ILE A O 1
ATOM 660 N N . GLU A 1 86 ? -10.601 -6.262 5.021 1.00 93.19 86 GLU A N 1
ATOM 661 C CA . GLU A 1 86 ? -11.297 -7.211 5.895 1.00 93.19 86 GLU A CA 1
ATOM 662 C C . GLU A 1 86 ? -11.444 -6.664 7.319 1.00 93.19 86 GLU A C 1
ATOM 664 O O . GLU A 1 86 ? -12.522 -6.748 7.903 1.00 93.19 86 GLU A O 1
ATOM 669 N N . SER A 1 87 ? -10.414 -6.000 7.853 1.00 90.62 87 SER A N 1
ATOM 670 C CA . SER A 1 87 ? -10.464 -5.379 9.183 1.00 90.62 87 SER A CA 1
ATOM 671 C C . SER A 1 87 ? -11.502 -4.251 9.300 1.00 90.62 87 SER A C 1
ATOM 673 O O . SER A 1 87 ? -11.964 -3.950 10.403 1.00 90.62 87 SER A O 1
ATOM 675 N N . TYR A 1 88 ? -11.854 -3.571 8.203 1.00 83.94 88 TYR A N 1
ATOM 676 C CA . TYR A 1 88 ? -12.879 -2.511 8.161 1.00 83.94 88 TYR A CA 1
ATOM 677 C C . TYR A 1 88 ? -14.282 -3.015 7.781 1.00 83.94 88 TYR A C 1
ATOM 679 O O . TYR A 1 88 ? -15.147 -2.187 7.483 1.00 83.94 88 TYR A O 1
ATOM 687 N N . SER A 1 89 ? -14.501 -4.333 7.761 1.00 65.56 89 SER A N 1
ATOM 688 C CA . SER A 1 89 ? -15.816 -4.944 7.518 1.00 65.56 89 SER A CA 1
ATOM 689 C C . SER A 1 89 ? -16.657 -5.086 8.781 1.00 65.56 89 SER A C 1
ATOM 691 O O . SER A 1 89 ? -16.080 -5.144 9.889 1.00 65.56 89 SER A O 1
#

Sequence (89 aa):
MKELLQQAKEILEYTYDHPSSNDLARCIEALEEAKETAGTKKEMLENVIRSVTQAQNAQRELDISGDVASSSAFGQAYRAIDQAIESYS